Protein AF-A0A8T7EY09-F1 (afdb_monomer_lite)

Radius of gyration: 16.42 Å; chains: 1; bounding box: 38×48×29 Å

Foldseek 3Di:
DVPPPDDDDDPPDPGPVVLVVLLVCLLVVHDDDDDQCNDQDLVDHDDGHCSVVVSCVNNQHKDKDKDKPQCSCVPVDPPDDTDIDMDIDDIDGPVVVVCVVDVDD

Secondary structure (DSSP, 8-state):
--SSS-----TTS--HHHHHHHHHHHHTT------TTSS--TTS--PPPTHHHHHHHHTTPPB--EEEES-TTTTTSTTS----EEEE---B-HHHHHHHHS---

Sequence (105 aa):
MWWYGAYKVHRGVVDREALMNSIALLKSGLMILIAPEGTRSPHGLQEPKDGMTYVATKADAVILPAGLSGAQHFKHRFPRRHACSASLRPAVSLQDRRARAHPTR

pLDDT: mean 83.75, std 12.83, range [45.47, 96.0]

Structure (mmCIF, N/CA/C/O backbone):
data_AF-A0A8T7EY09-F1
#
_entry.id   AF-A0A8T7EY09-F1
#
loop_
_atom_site.group_PDB
_atom_site.id
_atom_site.type_symbol
_atom_site.label_atom_id
_atom_site.label_alt_id
_atom_site.label_comp_id
_atom_site.label_asym_id
_atom_site.label_entity_id
_atom_site.label_seq_id
_atom_site.pdbx_PDB_ins_code
_atom_site.Cartn_x
_atom_site.Cartn_y
_atom_site.Cartn_z
_atom_site.occupancy
_atom_site.B_iso_or_equiv
_atom_site.auth_seq_id
_atom_site.auth_comp_id
_atom_site.auth_asym_id
_atom_site.auth_atom_id
_atom_site.pdbx_PDB_model_num
ATOM 1 N N . MET A 1 1 ? -1.008 -19.156 -8.985 1.00 48.31 1 MET A N 1
ATOM 2 C CA . MET A 1 1 ? -0.900 -17.786 -8.426 1.00 48.31 1 MET A CA 1
ATOM 3 C C . MET A 1 1 ? -2.177 -17.355 -7.673 1.00 48.31 1 MET A C 1
ATOM 5 O O . MET A 1 1 ? -2.517 -16.186 -7.715 1.00 48.31 1 MET A O 1
ATOM 9 N N . TRP A 1 2 ? -2.886 -18.271 -6.993 1.00 46.38 2 TRP A N 1
ATOM 10 C CA . TRP A 1 2 ? -4.131 -17.984 -6.242 1.00 46.38 2 TRP A CA 1
ATOM 11 C C . TRP A 1 2 ? -4.004 -18.264 -4.731 1.00 46.38 2 TRP A C 1
ATOM 13 O O . TRP A 1 2 ? -4.925 -18.006 -3.972 1.00 46.38 2 TRP A O 1
ATOM 23 N N . TRP A 1 3 ? -2.844 -18.756 -4.283 1.00 50.06 3 TRP A N 1
ATOM 24 C CA . TRP A 1 3 ? -2.632 -19.258 -2.918 1.00 50.06 3 TRP A CA 1
ATOM 25 C C . TRP A 1 3 ? -2.063 -18.214 -1.939 1.00 50.06 3 TRP A C 1
ATOM 27 O O . TRP A 1 3 ? -1.959 -18.490 -0.754 1.00 50.06 3 TRP A O 1
ATOM 37 N N . TYR A 1 4 ? -1.709 -17.010 -2.406 1.00 61.75 4 TYR A N 1
ATOM 38 C CA . TYR A 1 4 ? -1.037 -15.979 -1.592 1.00 61.75 4 TYR A CA 1
ATOM 39 C C . TYR A 1 4 ? -1.925 -14.768 -1.250 1.00 61.75 4 TYR A C 1
ATOM 41 O O . TYR A 1 4 ? -1.401 -13.703 -0.940 1.00 61.75 4 TYR A O 1
ATOM 49 N N . GLY A 1 5 ? -3.254 -14.884 -1.362 1.00 76.56 5 GLY A N 1
ATOM 50 C CA . GLY A 1 5 ? -4.170 -13.770 -1.058 1.00 76.56 5 GLY A CA 1
ATOM 51 C C . GLY A 1 5 ? -4.034 -12.555 -1.990 1.00 76.56 5 GLY A C 1
ATOM 52 O O . GLY A 1 5 ? -4.441 -11.453 -1.639 1.00 76.56 5 GLY A O 1
ATOM 53 N N . ALA A 1 6 ? -3.447 -12.736 -3.178 1.00 82.25 6 ALA A N 1
ATOM 54 C CA . ALA A 1 6 ? -3.295 -11.684 -4.177 1.00 82.25 6 ALA A CA 1
ATOM 55 C C . ALA A 1 6 ? -4.473 -11.695 -5.160 1.00 82.25 6 ALA A C 1
ATOM 57 O O . ALA A 1 6 ? -4.816 -12.746 -5.702 1.00 82.25 6 ALA A O 1
ATOM 58 N N . TYR A 1 7 ? -5.040 -10.523 -5.443 1.00 87.56 7 TYR A N 1
ATOM 59 C CA . TYR A 1 7 ? -6.027 -10.331 -6.506 1.00 87.56 7 TYR A CA 1
ATOM 60 C C . TYR A 1 7 ? -5.411 -9.567 -7.685 1.00 87.56 7 TYR A C 1
ATOM 62 O O . TYR A 1 7 ? -4.377 -8.901 -7.565 1.00 87.56 7 TYR A O 1
ATOM 70 N N . LYS A 1 8 ? -6.008 -9.729 -8.868 1.00 86.00 8 LYS A N 1
ATOM 71 C CA . LYS A 1 8 ? -5.520 -9.095 -10.097 1.00 86.00 8 LYS A CA 1
ATOM 72 C C . LYS A 1 8 ? -5.876 -7.611 -10.108 1.00 86.00 8 LYS A C 1
ATOM 74 O O . LYS A 1 8 ? -6.936 -7.224 -9.636 1.00 86.00 8 LYS A O 1
ATOM 79 N N . VAL A 1 9 ? -4.987 -6.812 -10.690 1.00 88.00 9 VAL A N 1
ATOM 80 C CA . VAL A 1 9 ? -5.191 -5.377 -10.909 1.00 88.00 9 VAL A CA 1
ATOM 81 C C . VAL A 1 9 ? -4.834 -5.063 -12.354 1.00 88.00 9 VAL A C 1
ATOM 83 O O . VAL A 1 9 ? -3.731 -5.400 -12.807 1.00 88.00 9 VAL A O 1
ATOM 86 N N . HIS A 1 10 ? -5.746 -4.414 -13.070 1.00 86.69 10 HIS A N 1
ATOM 87 C CA . HIS A 1 10 ? -5.507 -3.920 -14.419 1.00 86.69 10 HIS A CA 1
ATOM 88 C C . HIS A 1 10 ? -4.637 -2.663 -14.346 1.00 86.69 10 HIS A C 1
ATOM 90 O O . HIS A 1 10 ? -5.030 -1.625 -13.819 1.00 86.69 10 HIS A O 1
ATOM 96 N N . ARG A 1 11 ? -3.401 -2.767 -14.842 1.00 84.44 11 ARG A N 1
ATOM 97 C CA . ARG A 1 11 ? -2.433 -1.662 -14.817 1.00 84.44 11 ARG A CA 1
ATOM 98 C C . ARG A 1 11 ? -2.641 -0.751 -16.023 1.00 84.44 11 ARG A C 1
ATOM 100 O O . ARG A 1 11 ? -3.007 -1.220 -17.092 1.00 84.44 11 ARG A O 1
ATOM 107 N N . GLY A 1 12 ? -2.350 0.537 -15.853 1.00 81.56 12 GLY A N 1
ATOM 108 C CA . GLY A 1 12 ? -2.464 1.544 -16.919 1.00 81.56 12 GLY A CA 1
ATOM 109 C C . GLY A 1 12 ? -3.870 2.126 -17.090 1.00 81.56 12 GLY A C 1
ATOM 110 O O . GLY A 1 12 ? -4.019 3.145 -17.750 1.00 81.56 12 GLY A O 1
ATOM 111 N N . VAL A 1 13 ? -4.873 1.536 -16.439 1.00 84.19 13 VAL A N 1
ATOM 112 C CA . VAL A 1 13 ? -6.252 2.031 -16.383 1.00 84.19 13 VAL A CA 1
ATOM 113 C C . VAL A 1 13 ? -6.698 2.186 -14.932 1.00 84.19 13 VAL A C 1
ATOM 115 O O . VAL A 1 13 ? -6.101 1.609 -14.020 1.00 84.19 13 VAL A O 1
ATOM 118 N N . VAL A 1 14 ? -7.750 2.973 -14.706 1.00 84.12 14 VAL A N 1
ATOM 119 C CA . VAL A 1 14 ? -8.379 3.077 -13.385 1.00 84.12 14 VAL A CA 1
ATOM 120 C C . VAL A 1 14 ? -9.238 1.836 -13.154 1.00 84.12 14 VAL A C 1
ATOM 122 O O . VAL A 1 14 ? -10.392 1.773 -13.575 1.00 84.12 14 VAL A O 1
ATOM 125 N N . ASP A 1 15 ? -8.665 0.845 -12.478 1.00 90.50 15 ASP A N 1
ATOM 126 C CA . ASP A 1 15 ? -9.363 -0.376 -12.081 1.00 90.50 15 ASP A CA 1
ATOM 127 C C . ASP A 1 15 ? -10.220 -0.125 -10.828 1.00 90.50 15 ASP A C 1
ATOM 129 O O . ASP A 1 15 ? -9.756 -0.207 -9.686 1.00 90.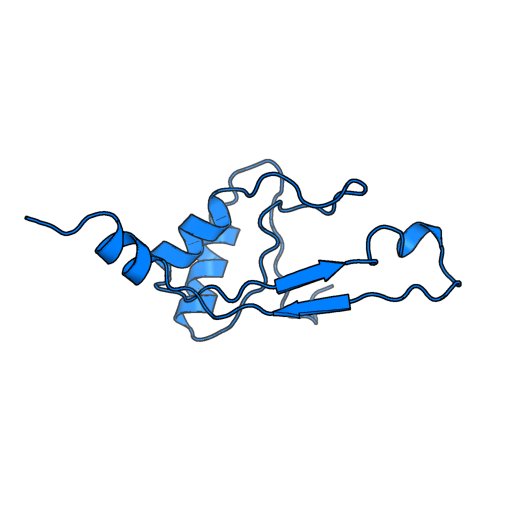50 15 ASP A O 1
ATOM 133 N N . ARG A 1 16 ? -11.489 0.238 -11.044 1.00 91.00 16 ARG A N 1
ATOM 134 C CA . ARG A 1 16 ? -12.437 0.500 -9.950 1.00 91.00 16 ARG A CA 1
ATOM 135 C C . ARG A 1 16 ? -12.714 -0.740 -9.109 1.00 91.00 16 ARG A C 1
ATOM 137 O O . ARG A 1 16 ? -12.904 -0.601 -7.905 1.00 91.00 16 ARG A O 1
ATOM 144 N N . GLU A 1 17 ? -12.733 -1.920 -9.716 1.00 92.06 17 GLU A N 1
ATOM 145 C CA . GLU A 1 17 ? -13.026 -3.167 -9.012 1.00 92.06 17 GLU A CA 1
ATOM 146 C C . GLU A 1 17 ? -11.907 -3.497 -8.019 1.00 92.06 17 GLU A C 1
ATOM 148 O O . GLU A 1 17 ? -12.171 -3.729 -6.839 1.00 92.06 17 GLU A O 1
ATOM 153 N N . ALA A 1 18 ? -10.647 -3.379 -8.450 1.00 92.19 18 ALA A N 1
ATOM 154 C CA . ALA A 1 18 ? -9.485 -3.538 -7.579 1.00 92.19 18 ALA A CA 1
ATOM 155 C C . ALA A 1 18 ? -9.477 -2.539 -6.406 1.00 92.19 18 ALA A C 1
ATOM 157 O O . ALA A 1 18 ? -9.157 -2.908 -5.271 1.00 92.19 18 ALA A O 1
ATOM 158 N N . LEU A 1 19 ? -9.853 -1.278 -6.654 1.00 93.50 19 LEU A N 1
ATOM 159 C CA . LEU A 1 19 ? -9.944 -0.254 -5.606 1.00 93.50 19 LEU A CA 1
ATOM 160 C C . LEU A 1 19 ? -11.043 -0.577 -4.588 1.00 93.50 19 LEU A C 1
ATOM 162 O O . LEU A 1 19 ? -10.810 -0.479 -3.383 1.00 93.50 19 LEU A O 1
ATOM 166 N N . MET A 1 20 ? -12.227 -0.982 -5.050 1.00 94.50 20 MET A N 1
ATOM 167 C CA . MET A 1 20 ? -13.333 -1.335 -4.155 1.00 94.50 20 MET A CA 1
ATOM 168 C C . MET A 1 20 ? -13.020 -2.589 -3.343 1.00 94.50 20 MET A C 1
ATOM 170 O O . MET A 1 20 ? -13.287 -2.613 -2.143 1.00 94.50 20 MET A O 1
ATOM 174 N N . ASN A 1 21 ? -12.368 -3.580 -3.953 1.00 94.56 21 ASN A N 1
ATOM 175 C CA . ASN A 1 21 ? -11.900 -4.765 -3.245 1.00 94.56 21 ASN A CA 1
ATOM 176 C C . ASN A 1 21 ? -10.869 -4.404 -2.159 1.00 94.56 21 ASN A C 1
ATOM 178 O O . ASN A 1 21 ? -10.991 -4.842 -1.019 1.00 94.56 21 ASN A O 1
ATOM 182 N N . SER A 1 22 ? -9.908 -3.523 -2.469 1.00 94.88 22 SER A N 1
ATOM 183 C CA . SER A 1 22 ? -8.943 -3.005 -1.481 1.00 94.88 22 SER A CA 1
ATOM 184 C C . SER A 1 22 ? -9.636 -2.397 -0.261 1.00 94.88 22 SER A C 1
ATOM 186 O O . SER A 1 22 ? -9.263 -2.674 0.877 1.00 94.88 22 SER A O 1
ATOM 188 N N . ILE A 1 23 ? -10.653 -1.563 -0.502 1.00 96.00 23 ILE A N 1
ATOM 189 C CA . ILE A 1 23 ? -11.412 -0.892 0.556 1.00 96.00 23 ILE A CA 1
ATOM 190 C C . ILE A 1 23 ? -12.211 -1.911 1.371 1.00 96.00 23 ILE A C 1
ATOM 192 O O . ILE A 1 23 ? -12.234 -1.814 2.595 1.00 96.00 23 ILE A O 1
ATOM 196 N N . ALA A 1 24 ? -12.849 -2.885 0.718 1.00 95.62 24 ALA A N 1
ATOM 197 C CA . ALA A 1 24 ? -13.612 -3.930 1.393 1.00 95.62 24 ALA A CA 1
ATOM 198 C C . ALA A 1 24 ? -12.726 -4.775 2.322 1.00 95.62 24 ALA A C 1
ATOM 200 O O . ALA A 1 24 ? -13.091 -4.981 3.477 1.00 95.62 24 ALA A O 1
ATOM 201 N N . LEU A 1 25 ? -11.539 -5.181 1.855 1.00 94.94 25 LEU A N 1
ATOM 202 C CA . LEU A 1 25 ? -10.567 -5.939 2.650 1.00 94.94 25 LEU A CA 1
ATOM 203 C C . LEU A 1 25 ? -10.082 -5.149 3.873 1.00 94.94 25 LEU A C 1
ATOM 205 O O . LEU A 1 25 ? -10.040 -5.678 4.981 1.00 94.94 25 LEU A O 1
ATOM 209 N N . LEU A 1 26 ? -9.755 -3.868 3.695 1.00 95.62 26 LEU A N 1
ATOM 210 C CA . LEU A 1 26 ? -9.352 -3.014 4.815 1.00 95.62 26 LEU A CA 1
ATOM 211 C C . LEU A 1 26 ? -10.487 -2.844 5.834 1.00 95.62 26 LEU A C 1
ATOM 213 O O . LEU A 1 26 ? -10.258 -2.950 7.036 1.00 95.62 26 LEU A O 1
ATOM 217 N N . LYS A 1 27 ? -11.727 -2.650 5.367 1.00 95.50 27 LYS A N 1
ATOM 218 C CA . LYS A 1 27 ? -12.907 -2.542 6.240 1.00 95.50 27 LYS A CA 1
ATOM 219 C C . LYS A 1 27 ? -13.246 -3.840 6.968 1.00 95.50 27 LYS A C 1
ATOM 221 O O . LYS A 1 27 ? -13.821 -3.778 8.049 1.00 95.50 27 LYS A O 1
ATOM 226 N N . SER A 1 28 ? -12.879 -4.998 6.422 1.00 95.31 28 SER A N 1
ATOM 227 C CA . SER A 1 28 ? -13.012 -6.284 7.114 1.00 95.31 28 SER A CA 1
ATOM 228 C C . SER A 1 28 ? -11.880 -6.553 8.115 1.00 95.31 28 SER A C 1
ATOM 230 O O . SER A 1 28 ? -11.776 -7.665 8.623 1.00 95.31 28 SER A O 1
ATOM 232 N N . GLY A 1 29 ? -11.005 -5.573 8.374 1.00 93.75 29 GLY A N 1
ATOM 233 C CA . GLY A 1 29 ? -9.885 -5.697 9.308 1.00 93.75 29 GLY A CA 1
ATOM 234 C C . GLY A 1 29 ? -8.667 -6.431 8.743 1.00 93.75 29 GLY A C 1
ATOM 235 O O . GLY A 1 29 ? -7.773 -6.798 9.504 1.00 93.75 29 GLY A O 1
ATOM 236 N N . LEU A 1 30 ? -8.610 -6.661 7.426 1.00 93.38 30 LEU A N 1
ATOM 237 C CA . LEU A 1 30 ? -7.454 -7.280 6.777 1.00 93.38 30 LEU A CA 1
ATOM 238 C C . LEU A 1 30 ? -6.440 -6.221 6.341 1.00 93.38 30 LEU A C 1
ATOM 240 O O . LEU A 1 30 ? -6.782 -5.085 6.027 1.00 93.38 30 LEU A O 1
ATOM 244 N N . MET A 1 31 ? -5.171 -6.618 6.275 1.00 92.88 31 MET A N 1
ATOM 245 C CA . MET A 1 31 ? -4.085 -5.770 5.791 1.00 92.88 31 MET A CA 1
ATOM 246 C C . MET A 1 31 ? -3.827 -6.020 4.304 1.00 92.88 31 MET A C 1
ATOM 248 O O . MET A 1 31 ? -3.824 -7.163 3.847 1.00 92.88 31 MET A O 1
ATOM 252 N N . ILE A 1 32 ? -3.526 -4.954 3.564 1.00 93.69 32 ILE A N 1
ATOM 253 C CA . ILE A 1 32 ? -3.076 -5.037 2.172 1.00 93.69 32 ILE A CA 1
ATOM 254 C C . ILE A 1 32 ? -1.720 -4.353 2.002 1.00 93.69 32 ILE A C 1
ATOM 256 O O . ILE A 1 32 ? -1.406 -3.382 2.690 1.00 93.69 32 ILE A O 1
ATOM 260 N N . LEU A 1 33 ? -0.925 -4.847 1.054 1.00 92.88 33 LEU A N 1
ATOM 261 C CA . LEU A 1 33 ? 0.336 -4.233 0.649 1.00 92.88 33 LEU A CA 1
ATOM 262 C C . LEU A 1 33 ? 0.149 -3.553 -0.708 1.00 92.88 33 LEU A C 1
ATOM 264 O O . LEU A 1 33 ? -0.221 -4.202 -1.685 1.00 92.88 33 LEU A O 1
ATOM 268 N N . ILE A 1 34 ? 0.448 -2.257 -0.776 1.00 92.06 34 ILE A N 1
ATOM 269 C CA . ILE A 1 34 ? 0.369 -1.471 -2.008 1.00 92.06 34 ILE A CA 1
ATOM 270 C C . ILE A 1 34 ? 1.751 -0.896 -2.311 1.00 92.06 34 ILE A C 1
ATOM 272 O O . ILE A 1 34 ? 2.326 -0.188 -1.489 1.00 92.06 34 ILE A O 1
ATOM 276 N N . ALA A 1 35 ? 2.265 -1.167 -3.513 1.00 91.50 35 ALA A N 1
ATOM 277 C CA . ALA A 1 35 ? 3.369 -0.398 -4.078 1.00 91.50 35 ALA A CA 1
ATOM 278 C C . ALA A 1 35 ? 2.774 0.854 -4.742 1.00 91.50 35 ALA A C 1
ATOM 280 O O . ALA A 1 35 ? 2.026 0.702 -5.714 1.00 91.50 35 ALA A O 1
ATOM 281 N N . PRO A 1 36 ? 3.051 2.068 -4.241 1.00 90.75 36 PRO A N 1
ATOM 282 C CA . PRO A 1 36 ? 2.361 3.273 -4.694 1.00 90.75 36 PRO A CA 1
ATOM 283 C C . PRO A 1 36 ? 2.660 3.613 -6.161 1.00 90.75 36 PRO A C 1
ATOM 285 O O . PRO A 1 36 ? 1.803 4.162 -6.847 1.00 90.75 36 PRO A O 1
ATOM 288 N N . GLU A 1 37 ? 3.822 3.217 -6.683 1.00 89.12 37 GLU A N 1
ATOM 289 C CA . GLU A 1 37 ? 4.161 3.354 -8.108 1.00 89.12 37 GLU A CA 1
ATOM 290 C C . GLU A 1 37 ? 3.449 2.323 -9.017 1.00 89.12 37 GLU A C 1
ATOM 292 O O . GLU A 1 37 ? 3.285 2.512 -10.227 1.00 89.12 37 GLU A O 1
ATOM 297 N N . GLY A 1 38 ? 2.978 1.208 -8.448 1.00 85.44 38 GLY A N 1
ATOM 298 C CA . GLY A 1 38 ? 2.247 0.148 -9.152 1.00 85.44 38 GLY A CA 1
ATOM 299 C C . GLY A 1 38 ? 3.095 -0.742 -10.072 1.00 85.44 38 GLY A C 1
ATOM 300 O O . GLY A 1 38 ? 2.576 -1.718 -10.616 1.00 85.44 38 GLY A O 1
ATOM 301 N N . THR A 1 39 ? 4.385 -0.446 -10.260 1.00 83.50 39 THR A N 1
ATOM 302 C CA . THR A 1 39 ? 5.340 -1.273 -11.019 1.00 83.50 39 THR A CA 1
ATOM 303 C C . THR A 1 39 ? 6.735 -1.184 -10.399 1.00 83.50 39 THR A C 1
ATOM 305 O O . THR A 1 39 ? 7.082 -0.194 -9.771 1.00 83.50 39 THR A O 1
ATOM 308 N N . ARG A 1 40 ? 7.549 -2.233 -10.559 1.00 84.19 40 ARG A N 1
ATOM 309 C CA . ARG A 1 40 ? 8.956 -2.210 -10.138 1.00 84.19 40 ARG A CA 1
ATOM 310 C C . ARG A 1 40 ? 9.785 -1.405 -11.136 1.00 84.19 40 ARG A C 1
ATOM 312 O O . ARG A 1 40 ? 9.688 -1.653 -12.334 1.00 84.19 40 ARG A O 1
ATOM 319 N N . SER A 1 41 ? 10.644 -0.531 -10.632 1.00 82.50 41 SER A N 1
ATOM 320 C CA . SER A 1 41 ? 11.543 0.296 -11.435 1.00 82.50 41 SER A CA 1
ATOM 321 C C . SER A 1 41 ? 13.004 -0.110 -11.214 1.00 82.50 41 SER A C 1
ATOM 323 O O . SER A 1 41 ? 13.420 -0.258 -10.061 1.00 82.50 41 SER A O 1
ATOM 325 N N . PRO A 1 42 ? 13.807 -0.283 -12.280 1.00 80.44 42 PRO A N 1
ATOM 326 C CA . PRO A 1 42 ? 15.239 -0.554 -12.153 1.00 80.44 42 PRO A CA 1
ATOM 327 C C . PRO A 1 42 ? 16.033 0.663 -11.649 1.00 80.44 42 PRO A C 1
ATOM 329 O O . PRO A 1 42 ? 17.143 0.495 -11.152 1.00 80.44 42 PRO A O 1
ATOM 332 N N . HIS A 1 43 ? 15.461 1.869 -11.733 1.00 83.00 43 HIS A N 1
ATOM 333 C CA . HIS A 1 43 ? 16.120 3.128 -11.369 1.00 83.00 43 HIS A CA 1
ATOM 334 C C . HIS A 1 43 ? 15.770 3.631 -9.957 1.00 83.00 43 HIS A C 1
ATOM 336 O O . HIS A 1 43 ? 16.203 4.712 -9.574 1.00 83.00 43 HIS A O 1
ATOM 342 N N . GLY A 1 44 ? 15.017 2.854 -9.169 1.00 85.06 44 GLY A N 1
ATOM 343 C CA . GLY A 1 44 ? 14.587 3.236 -7.818 1.00 85.06 44 GLY A CA 1
ATOM 344 C C . GLY A 1 44 ? 13.127 3.689 -7.750 1.00 85.06 44 GLY A C 1
ATOM 345 O O . GLY A 1 44 ? 12.336 3.339 -8.625 1.00 85.06 44 GLY A O 1
ATOM 346 N N . LEU A 1 45 ? 12.772 4.420 -6.688 1.00 87.88 45 LEU A N 1
ATOM 347 C CA . LEU A 1 45 ? 11.406 4.895 -6.430 1.00 87.88 45 LEU A CA 1
ATOM 348 C C . LEU A 1 45 ? 10.871 5.738 -7.591 1.00 87.88 45 LEU A C 1
ATOM 350 O O . LEU A 1 45 ? 11.605 6.536 -8.175 1.00 87.88 45 LEU A O 1
ATOM 354 N N . GLN A 1 46 ? 9.592 5.558 -7.904 1.00 89.44 46 GLN A N 1
ATOM 355 C CA . GLN A 1 46 ? 8.890 6.357 -8.905 1.00 89.44 46 GLN A CA 1
ATOM 356 C C . GLN A 1 46 ? 7.840 7.242 -8.242 1.00 89.44 46 GLN A C 1
ATOM 358 O O . GLN A 1 46 ? 7.568 7.143 -7.044 1.00 89.44 46 GLN A O 1
ATOM 363 N N . GLU A 1 47 ? 7.255 8.134 -9.035 1.00 89.81 47 GLU A N 1
ATOM 364 C CA . GLU A 1 47 ? 6.170 8.978 -8.564 1.00 89.81 47 GLU A CA 1
ATOM 365 C C . GLU A 1 47 ? 4.982 8.113 -8.096 1.00 89.81 47 GLU A C 1
ATOM 367 O O . GLU A 1 47 ? 4.535 7.212 -8.824 1.00 89.81 47 GLU A O 1
ATOM 372 N N . PRO A 1 48 ? 4.490 8.328 -6.863 1.00 89.44 48 PRO A N 1
ATOM 373 C CA . PRO A 1 48 ? 3.379 7.563 -6.328 1.00 89.44 48 PRO A CA 1
ATOM 374 C C . PRO A 1 48 ? 2.075 7.937 -7.036 1.00 89.44 48 PRO A C 1
ATOM 376 O O . PRO A 1 48 ? 1.825 9.095 -7.349 1.00 89.44 48 PRO A O 1
ATOM 379 N N . LYS A 1 49 ? 1.200 6.950 -7.235 1.00 90.12 49 LYS A N 1
ATOM 380 C CA . LYS A 1 49 ? -0.147 7.161 -7.774 1.00 90.12 49 LYS A CA 1
ATOM 381 C C . LYS A 1 49 ? -1.154 7.420 -6.656 1.00 90.12 49 LYS A C 1
ATOM 383 O O . LYS A 1 49 ? -1.084 6.811 -5.587 1.00 90.12 49 LYS A O 1
ATOM 388 N N . ASP A 1 50 ? -2.184 8.203 -6.965 1.00 90.00 50 ASP A N 1
ATOM 389 C CA . ASP A 1 50 ? -3.230 8.601 -6.008 1.00 90.00 50 ASP A CA 1
ATOM 390 C C . ASP A 1 50 ? -4.098 7.450 -5.483 1.00 90.00 50 ASP A C 1
ATOM 392 O O . ASP A 1 50 ? -4.781 7.594 -4.467 1.00 90.00 50 ASP A O 1
ATOM 396 N N . GLY A 1 51 ? -4.077 6.287 -6.143 1.00 90.25 51 GLY A N 1
ATOM 397 C CA . GLY A 1 51 ? -4.892 5.132 -5.760 1.00 90.25 51 GLY A CA 1
ATOM 398 C C . GLY A 1 51 ? -4.662 4.684 -4.313 1.00 90.25 51 GLY A C 1
ATOM 399 O O . GLY A 1 51 ? -5.620 4.348 -3.621 1.00 90.25 51 GLY A O 1
ATOM 400 N N . MET A 1 52 ? -3.418 4.752 -3.823 1.00 92.12 52 MET A N 1
ATOM 401 C CA . MET A 1 52 ? -3.095 4.417 -2.431 1.00 92.12 52 MET A CA 1
ATOM 402 C C . MET A 1 52 ? -3.760 5.392 -1.448 1.00 92.12 52 MET A C 1
ATOM 404 O O . MET A 1 52 ? -4.430 4.963 -0.509 1.00 92.12 52 MET A O 1
ATOM 408 N N . THR A 1 53 ? -3.659 6.696 -1.715 1.00 92.12 53 THR A N 1
ATOM 409 C CA . THR A 1 53 ? -4.287 7.755 -0.911 1.00 92.12 53 THR A CA 1
ATOM 410 C C . THR A 1 53 ? -5.810 7.635 -0.917 1.00 92.12 53 THR A C 1
ATOM 412 O O . THR A 1 53 ? -6.450 7.784 0.127 1.00 92.12 53 THR A O 1
ATOM 415 N N . TYR A 1 54 ? -6.400 7.325 -2.076 1.00 92.88 54 TYR A N 1
ATOM 416 C CA . TYR A 1 54 ? -7.840 7.118 -2.219 1.00 92.88 54 TYR A CA 1
ATOM 417 C C . TYR A 1 54 ? -8.333 5.967 -1.337 1.00 92.88 54 TYR A C 1
ATOM 419 O O . TYR A 1 54 ? -9.274 6.145 -0.563 1.00 92.88 54 TYR A O 1
ATOM 427 N N . VAL A 1 55 ? -7.670 4.809 -1.419 1.00 94.75 55 VAL A N 1
ATOM 428 C CA . VAL A 1 55 ? -8.014 3.622 -0.626 1.00 94.75 55 VAL A CA 1
ATOM 429 C C . VAL A 1 55 ? -7.872 3.910 0.867 1.00 94.75 55 VAL A C 1
ATOM 431 O O . VAL A 1 55 ? -8.821 3.674 1.613 1.00 94.75 55 VAL A O 1
ATOM 434 N N . ALA A 1 56 ? -6.743 4.482 1.297 1.00 94.06 56 ALA A N 1
ATOM 435 C CA . ALA A 1 56 ? -6.498 4.788 2.705 1.00 94.06 56 ALA A CA 1
ATOM 436 C C . ALA A 1 56 ? -7.543 5.757 3.279 1.00 94.06 56 ALA A C 1
ATOM 438 O O . ALA A 1 56 ? -8.089 5.520 4.353 1.00 94.06 56 ALA A O 1
ATOM 439 N N . THR A 1 57 ? -7.901 6.800 2.524 1.00 93.75 57 THR A N 1
ATOM 440 C CA . THR A 1 57 ? -8.908 7.782 2.955 1.00 93.75 57 THR A CA 1
ATOM 441 C C . THR A 1 57 ? -10.312 7.174 3.020 1.00 93.75 57 THR A C 1
ATOM 443 O O . THR A 1 57 ? -11.080 7.484 3.924 1.00 93.75 57 THR A O 1
ATOM 446 N N . LYS A 1 58 ? -10.687 6.316 2.061 1.00 94.56 58 LYS A N 1
ATOM 447 C CA . LYS A 1 58 ? -12.037 5.722 1.999 1.00 94.56 58 LYS A CA 1
ATOM 448 C C . LYS A 1 58 ? -12.249 4.564 2.968 1.00 94.56 58 LYS A C 1
ATOM 450 O O . LYS A 1 58 ? -13.391 4.305 3.354 1.00 94.56 58 LYS A O 1
ATOM 455 N N . ALA A 1 59 ? -11.181 3.860 3.317 1.00 95.00 59 ALA A N 1
ATOM 456 C CA . ALA A 1 59 ? -11.209 2.765 4.276 1.00 95.00 59 ALA A CA 1
ATOM 457 C C . ALA A 1 59 ? -10.931 3.213 5.718 1.00 95.00 59 ALA A C 1
ATOM 459 O O . ALA A 1 59 ? -10.954 2.371 6.604 1.00 95.00 59 ALA A O 1
ATOM 460 N N . ASP A 1 60 ? -10.669 4.503 5.940 1.00 94.31 60 ASP A N 1
ATOM 461 C CA . ASP A 1 60 ? -10.217 5.031 7.230 1.00 94.31 60 ASP A CA 1
ATOM 462 C C . ASP A 1 60 ? -8.940 4.334 7.749 1.00 94.31 60 ASP A C 1
ATOM 464 O O . ASP A 1 60 ? -8.757 4.099 8.937 1.00 94.31 60 ASP A O 1
ATOM 468 N N . ALA A 1 61 ? -8.052 3.949 6.827 1.00 95.06 61 ALA A N 1
ATOM 469 C CA . ALA A 1 61 ? -6.935 3.064 7.126 1.00 95.06 61 ALA A CA 1
ATOM 470 C C . ALA A 1 61 ? -5.655 3.829 7.482 1.00 95.06 61 ALA A C 1
ATOM 472 O O . ALA A 1 61 ? -5.308 4.846 6.874 1.00 95.06 61 ALA A O 1
ATOM 473 N N . VAL A 1 62 ? -4.903 3.266 8.426 1.00 94.75 62 VAL A N 1
ATOM 474 C CA . VAL A 1 62 ? -3.563 3.733 8.783 1.00 94.75 62 VAL A CA 1
ATOM 475 C C . VAL A 1 62 ? -2.542 3.202 7.776 1.00 94.75 62 VAL A C 1
ATOM 477 O O . VAL A 1 62 ? -2.557 2.029 7.407 1.00 94.75 62 VAL A O 1
ATOM 480 N N . ILE A 1 63 ? -1.618 4.059 7.346 1.00 95.00 63 ILE A N 1
ATOM 481 C CA . ILE A 1 63 ? -0.541 3.703 6.420 1.00 95.00 63 ILE A CA 1
ATOM 482 C C . ILE A 1 63 ? 0.714 3.359 7.220 1.00 95.00 63 ILE A C 1
ATOM 484 O O . ILE A 1 63 ? 1.215 4.196 7.968 1.00 95.00 63 ILE A O 1
ATOM 488 N N . LEU A 1 64 ? 1.269 2.164 7.017 1.00 95.38 64 LEU A N 1
ATOM 489 C CA . LEU A 1 64 ? 2.583 1.780 7.537 1.00 95.38 64 LEU A CA 1
ATOM 490 C C . LEU A 1 64 ? 3.627 1.853 6.409 1.00 95.38 64 LEU A C 1
ATOM 492 O O . LEU A 1 64 ? 3.634 0.980 5.538 1.00 95.38 64 LEU A O 1
ATOM 496 N N . PRO A 1 65 ? 4.508 2.871 6.374 1.00 94.12 65 PRO A N 1
ATOM 497 C CA . PRO A 1 65 ? 5.464 2.997 5.282 1.00 94.12 65 PRO A CA 1
ATOM 498 C C . PRO A 1 65 ? 6.571 1.945 5.397 1.00 94.12 65 PRO A C 1
ATOM 500 O O . PRO A 1 65 ? 7.213 1.824 6.442 1.00 94.12 65 PRO A O 1
ATOM 503 N N . ALA A 1 66 ? 6.830 1.238 4.296 1.00 93.44 66 ALA A N 1
ATOM 504 C CA . ALA A 1 66 ? 7.893 0.247 4.180 1.00 93.44 66 ALA A CA 1
ATOM 505 C C . ALA A 1 66 ? 8.841 0.606 3.027 1.00 93.44 66 ALA A C 1
ATOM 507 O O . ALA A 1 66 ? 8.395 0.882 1.915 1.00 93.44 66 ALA A O 1
ATOM 508 N N . GLY A 1 67 ? 10.148 0.601 3.288 1.00 91.88 67 GLY A N 1
ATOM 509 C CA . GLY A 1 67 ? 11.195 0.808 2.287 1.00 91.88 67 GLY A CA 1
ATOM 510 C C . GLY A 1 67 ? 11.973 -0.478 2.035 1.00 91.88 67 GLY A C 1
ATOM 511 O O . GLY A 1 67 ? 12.326 -1.166 2.991 1.00 91.88 67 GLY A O 1
ATOM 512 N N . LEU A 1 68 ? 12.267 -0.779 0.769 1.00 90.12 68 LEU A N 1
ATOM 513 C CA . LEU A 1 68 ? 13.071 -1.932 0.360 1.00 90.12 68 LEU A CA 1
ATOM 514 C C . LEU A 1 68 ? 14.240 -1.467 -0.515 1.00 90.12 68 LEU A C 1
ATOM 516 O O . LEU A 1 68 ? 14.023 -0.878 -1.573 1.00 90.12 68 LEU A O 1
ATOM 520 N N . SER A 1 69 ? 15.464 -1.786 -0.101 1.00 88.56 69 SER A N 1
ATOM 521 C CA . SER A 1 69 ? 16.703 -1.412 -0.792 1.00 88.56 69 SER A CA 1
ATOM 522 C C . SER A 1 69 ? 17.537 -2.648 -1.132 1.00 88.56 69 SER A C 1
ATOM 524 O O . SER A 1 69 ? 17.547 -3.624 -0.386 1.00 88.56 69 SER A O 1
ATOM 526 N N . GLY A 1 70 ? 18.243 -2.622 -2.267 1.00 84.88 70 GLY A N 1
ATOM 527 C CA . GLY A 1 70 ? 19.119 -3.717 -2.719 1.00 84.88 70 GLY A CA 1
ATOM 528 C C . GLY A 1 70 ? 18.425 -4.801 -3.557 1.00 84.88 70 GLY A C 1
ATOM 529 O O . GLY A 1 70 ? 19.091 -5.654 -4.140 1.00 84.88 70 GLY A O 1
ATOM 530 N N . ALA A 1 71 ? 17.096 -4.745 -3.693 1.00 84.44 71 ALA A N 1
ATOM 531 C CA . ALA A 1 71 ? 16.306 -5.742 -4.421 1.00 84.44 71 ALA A CA 1
ATOM 532 C C . ALA A 1 71 ? 16.219 -5.510 -5.948 1.00 84.44 71 ALA A C 1
ATOM 534 O O . ALA A 1 71 ? 15.699 -6.362 -6.674 1.00 84.44 71 ALA A O 1
ATOM 535 N N . GLN A 1 72 ? 16.723 -4.383 -6.461 1.00 79.44 72 GLN A N 1
ATOM 536 C CA . GLN A 1 72 ? 16.544 -3.958 -7.856 1.00 79.44 72 GLN A CA 1
ATOM 537 C C . GLN A 1 72 ? 17.167 -4.914 -8.892 1.00 79.44 72 GLN A C 1
ATOM 539 O O . GLN A 1 72 ? 16.608 -5.108 -9.969 1.00 79.44 72 GLN A O 1
ATOM 544 N N . HIS A 1 73 ? 18.274 -5.585 -8.554 1.00 72.12 73 HIS A N 1
ATOM 545 C CA . HIS A 1 73 ? 18.995 -6.486 -9.467 1.00 72.12 73 HIS A CA 1
ATOM 546 C C . HIS A 1 73 ? 18.744 -7.974 -9.196 1.00 72.12 73 HIS A C 1
ATOM 548 O O . HIS A 1 73 ? 19.453 -8.820 -9.744 1.00 72.12 73 HIS 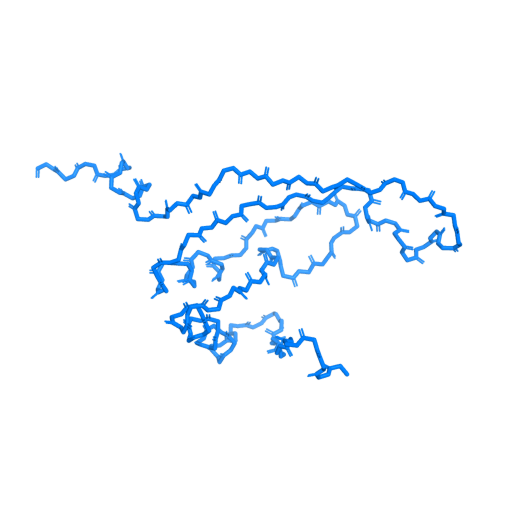A O 1
ATOM 554 N N . PHE A 1 74 ? 17.739 -8.310 -8.379 1.00 71.62 74 PHE A N 1
ATOM 555 C CA . PHE A 1 74 ? 17.491 -9.689 -7.949 1.00 71.62 74 PHE A CA 1
ATOM 556 C C . PHE A 1 74 ? 17.389 -10.674 -9.127 1.00 71.62 74 PHE A C 1
ATOM 558 O O . PHE A 1 74 ? 17.988 -11.745 -9.091 1.00 71.62 74 PHE A O 1
ATOM 565 N N . LYS A 1 75 ? 16.690 -10.293 -10.208 1.00 67.19 75 LYS A N 1
ATOM 566 C CA . LYS A 1 75 ? 16.496 -11.160 -11.385 1.00 67.19 75 LYS A CA 1
ATOM 567 C C . LYS A 1 75 ? 17.752 -11.340 -12.243 1.00 67.19 75 LYS A C 1
ATOM 569 O O . LYS A 1 75 ? 17.951 -12.415 -12.787 1.00 67.19 75 LYS A O 1
ATOM 574 N N . HIS A 1 76 ? 18.585 -10.308 -12.375 1.00 63.81 76 HIS A N 1
ATOM 575 C CA . HIS A 1 76 ? 19.726 -10.311 -13.303 1.00 63.81 76 HIS A CA 1
ATOM 576 C C . HIS A 1 76 ? 20.998 -10.918 -12.709 1.00 63.81 76 HIS A C 1
ATOM 578 O O . HIS A 1 76 ? 21.963 -11.145 -13.433 1.00 63.81 76 HIS A O 1
ATOM 584 N N . ARG A 1 77 ? 21.034 -11.141 -11.391 1.00 59.44 77 ARG A N 1
ATOM 585 C CA . ARG A 1 77 ? 22.267 -11.510 -10.685 1.00 59.44 77 ARG A CA 1
ATOM 586 C C . ARG A 1 77 ? 22.139 -12.761 -9.826 1.00 59.44 77 ARG A C 1
ATOM 588 O O . ARG A 1 77 ? 23.052 -13.062 -9.061 1.00 59.44 77 ARG A O 1
ATOM 595 N N . PHE A 1 78 ? 21.053 -13.511 -9.990 1.00 58.38 78 PHE A N 1
ATOM 596 C CA . PHE A 1 78 ? 20.945 -14.870 -9.469 1.00 58.38 78 PHE 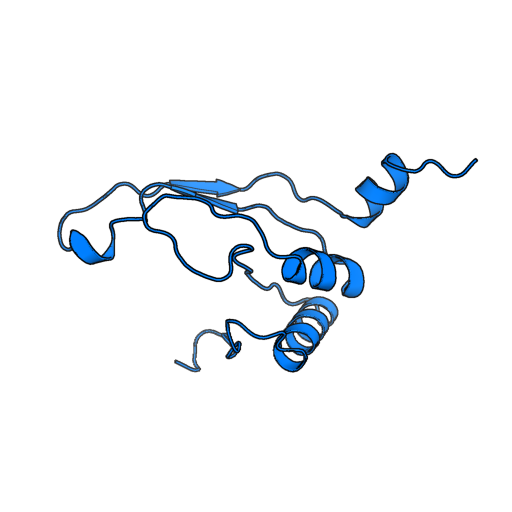A CA 1
ATOM 597 C C . PHE A 1 78 ? 22.046 -15.735 -10.116 1.00 58.38 78 PHE A C 1
ATOM 599 O O . PHE A 1 78 ? 22.161 -15.697 -11.341 1.00 58.38 78 PHE A O 1
ATOM 606 N N . PRO A 1 79 ? 22.905 -16.455 -9.360 1.00 64.94 79 PRO A N 1
ATOM 607 C CA . PRO A 1 79 ? 22.760 -16.897 -7.965 1.00 64.94 79 PRO A CA 1
ATOM 608 C C . PRO A 1 79 ? 23.581 -16.111 -6.915 1.00 64.94 79 PRO A C 1
ATOM 610 O O . PRO A 1 79 ? 23.761 -16.578 -5.790 1.00 64.94 79 PRO A O 1
ATOM 613 N N . ARG A 1 80 ? 24.122 -14.928 -7.235 1.00 69.44 80 ARG A N 1
ATOM 614 C CA . ARG A 1 80 ? 24.919 -14.148 -6.273 1.00 69.44 80 ARG A CA 1
ATOM 615 C C . ARG A 1 80 ? 24.020 -13.502 -5.217 1.00 69.44 80 ARG A C 1
ATOM 617 O O . ARG A 1 80 ? 23.087 -12.771 -5.545 1.00 69.44 80 ARG A O 1
ATOM 624 N N . ARG A 1 81 ? 24.336 -13.743 -3.941 1.00 66.38 81 ARG A N 1
ATOM 625 C CA . ARG A 1 81 ? 23.649 -13.129 -2.797 1.00 66.38 81 ARG A CA 1
ATOM 626 C C . ARG A 1 81 ? 23.883 -11.617 -2.815 1.00 66.38 81 ARG A C 1
ATOM 628 O O . ARG A 1 81 ? 25.025 -11.173 -2.872 1.00 66.38 81 ARG A O 1
ATOM 635 N N . HIS A 1 82 ? 22.803 -10.845 -2.755 1.00 71.06 82 HIS A N 1
ATOM 636 C CA . HIS A 1 82 ? 22.835 -9.399 -2.537 1.00 71.06 82 HIS A CA 1
ATOM 637 C C . HIS A 1 82 ? 22.153 -9.095 -1.215 1.00 71.06 82 HIS A C 1
ATOM 639 O O . HIS A 1 82 ? 21.077 -9.630 -0.939 1.00 71.06 82 HIS A O 1
ATOM 645 N N . ALA A 1 83 ? 22.777 -8.246 -0.403 1.00 79.25 83 ALA A N 1
ATOM 646 C CA . ALA A 1 83 ? 22.147 -7.752 0.808 1.00 79.25 83 ALA A CA 1
ATOM 647 C C . ALA A 1 83 ? 20.934 -6.900 0.410 1.00 79.25 83 ALA A C 1
ATOM 649 O O . ALA A 1 83 ? 21.072 -5.888 -0.276 1.00 79.25 83 ALA A O 1
ATOM 650 N N . CYS A 1 84 ? 19.748 -7.339 0.821 1.00 85.50 84 CYS A N 1
ATOM 651 C CA . CYS A 1 84 ? 18.526 -6.554 0.730 1.00 85.50 84 CYS A CA 1
ATOM 652 C C . CYS A 1 84 ? 18.177 -6.080 2.137 1.00 85.50 84 CYS A C 1
ATOM 654 O O . CYS A 1 84 ? 18.166 -6.888 3.066 1.00 85.50 84 CYS A O 1
ATOM 656 N N . SER A 1 85 ? 17.891 -4.794 2.298 1.00 86.88 85 SER A N 1
ATOM 657 C CA . SER A 1 85 ? 17.431 -4.235 3.566 1.00 86.88 85 SER A CA 1
ATOM 658 C C . SER A 1 85 ? 15.986 -3.776 3.440 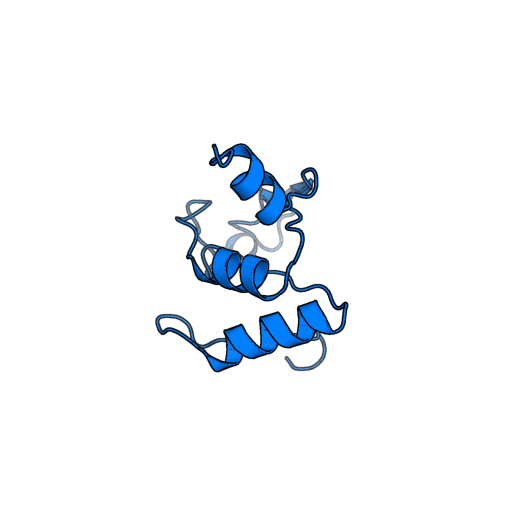1.00 86.88 85 SER A C 1
ATOM 660 O O . SER A 1 85 ? 15.591 -3.176 2.438 1.00 86.88 85 SER A O 1
ATOM 662 N N . ALA A 1 86 ? 15.195 -4.079 4.464 1.00 90.69 86 ALA A N 1
ATOM 663 C CA . ALA A 1 86 ? 13.840 -3.581 4.619 1.00 90.69 86 ALA A CA 1
ATOM 664 C C . ALA A 1 86 ? 13.787 -2.671 5.849 1.00 90.69 86 ALA A C 1
ATOM 666 O O . ALA A 1 86 ? 14.409 -2.963 6.869 1.00 90.69 86 ALA A O 1
ATOM 667 N N . SER A 1 87 ? 13.054 -1.569 5.750 1.00 93.50 87 SER A N 1
ATOM 668 C CA . SER A 1 87 ? 12.808 -0.657 6.867 1.00 93.50 87 SER A CA 1
ATOM 669 C C . SER A 1 87 ? 11.323 -0.356 6.971 1.00 93.50 87 SER A C 1
ATOM 671 O O . SER A 1 87 ? 10.637 -0.242 5.957 1.00 93.50 87 SER A O 1
ATOM 673 N N . LEU A 1 88 ? 10.835 -0.222 8.199 1.00 93.38 88 LEU A N 1
ATOM 674 C CA . LEU A 1 88 ? 9.482 0.226 8.498 1.00 93.38 88 LEU A CA 1
ATOM 675 C C . LEU A 1 88 ? 9.569 1.581 9.189 1.00 93.38 88 LEU A C 1
ATOM 677 O O . LEU A 1 88 ? 10.486 1.832 9.972 1.00 93.38 88 LEU A O 1
ATOM 681 N N . ARG A 1 89 ? 8.624 2.463 8.883 1.00 93.31 89 ARG A N 1
ATOM 68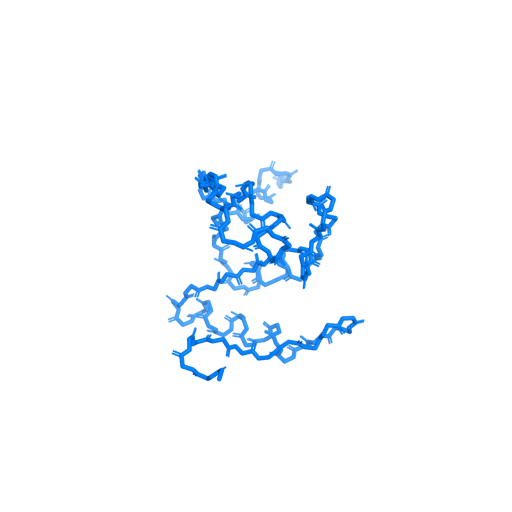2 C CA . ARG A 1 89 ? 8.486 3.763 9.544 1.00 93.31 89 ARG A CA 1
ATOM 683 C C . ARG A 1 89 ? 7.241 3.789 10.426 1.00 93.31 89 ARG A C 1
ATOM 685 O O . ARG A 1 89 ? 6.376 2.933 10.257 1.00 93.31 89 ARG A O 1
ATOM 692 N N . PRO A 1 90 ? 7.133 4.759 11.352 1.00 93.88 90 PRO A N 1
ATOM 693 C CA . PRO A 1 90 ? 5.937 4.921 12.163 1.00 93.88 90 PRO A CA 1
ATOM 694 C C . PRO A 1 90 ? 4.678 5.019 11.307 1.00 93.88 90 PRO A C 1
ATOM 696 O O . PRO A 1 90 ? 4.693 5.587 10.211 1.00 93.88 90 PRO A O 1
ATOM 699 N N . ALA A 1 91 ? 3.597 4.460 11.836 1.00 92.06 91 ALA A N 1
ATOM 700 C CA . ALA A 1 91 ? 2.305 4.452 11.186 1.00 92.06 91 ALA A CA 1
ATOM 701 C C . ALA A 1 91 ? 1.759 5.887 11.049 1.00 92.06 91 ALA A C 1
ATOM 703 O O . ALA A 1 91 ? 1.935 6.726 11.935 1.00 92.06 91 ALA A O 1
ATOM 704 N N . VAL A 1 92 ? 1.120 6.181 9.919 1.00 91.69 92 VAL A N 1
ATOM 705 C CA . VAL A 1 92 ? 0.608 7.507 9.573 1.00 91.69 92 VAL A CA 1
ATOM 706 C C . VAL A 1 92 ? -0.876 7.408 9.248 1.00 91.69 92 VAL A C 1
ATOM 708 O O . VAL A 1 92 ? -1.269 6.729 8.303 1.00 91.69 92 VAL A O 1
ATOM 711 N N . SER A 1 93 ? -1.690 8.139 10.005 1.00 90.50 93 SER A N 1
ATOM 712 C CA . SER A 1 93 ? -3.096 8.404 9.695 1.00 90.50 93 SER A CA 1
ATOM 713 C C . SER A 1 93 ? -3.203 9.619 8.767 1.00 90.50 93 SER A C 1
ATOM 715 O O . SER A 1 93 ? -2.593 10.667 9.018 1.00 90.50 93 SER A O 1
ATOM 717 N N . LEU A 1 94 ? -3.956 9.487 7.670 1.00 85.81 94 LEU A N 1
ATOM 718 C CA . LEU A 1 94 ? -4.217 10.608 6.761 1.00 85.81 94 LEU A CA 1
ATOM 719 C C . LEU A 1 94 ? -5.259 11.575 7.337 1.00 85.81 94 LEU A C 1
ATOM 721 O O . LEU A 1 94 ? -5.180 12.775 7.055 1.00 85.81 94 LEU A O 1
ATOM 725 N N . GLN A 1 95 ? -6.192 11.087 8.161 1.00 80.75 95 GLN A N 1
ATOM 726 C CA . GLN A 1 95 ? -7.191 11.921 8.835 1.00 80.75 95 GLN A CA 1
ATOM 727 C C . GLN A 1 95 ? -6.498 12.916 9.766 1.00 80.75 95 GLN A C 1
ATOM 729 O O . GLN A 1 95 ? -6.730 14.122 9.671 1.00 80.75 95 GLN A O 1
ATOM 734 N N . ASP A 1 96 ? -5.556 12.435 10.580 1.00 78.94 96 ASP A N 1
ATOM 735 C CA . ASP A 1 96 ? -4.858 13.275 11.556 1.00 78.94 96 ASP A CA 1
ATOM 736 C C . ASP A 1 96 ? -3.949 14.307 10.882 1.00 78.94 96 ASP A C 1
ATOM 738 O O . ASP A 1 96 ? -3.657 15.369 11.438 1.00 78.94 96 ASP A O 1
ATOM 742 N N . ARG A 1 97 ? -3.446 14.001 9.679 1.00 70.56 97 ARG A N 1
ATOM 743 C CA . ARG A 1 97 ? -2.683 14.971 8.885 1.00 70.56 97 ARG A CA 1
ATOM 744 C C . ARG A 1 97 ? -3.584 16.024 8.258 1.00 70.56 97 ARG A C 1
ATOM 746 O O . ARG A 1 97 ? -3.195 17.187 8.259 1.00 70.56 97 ARG A O 1
ATOM 753 N N . ARG A 1 98 ? -4.778 15.656 7.778 1.00 67.25 98 ARG A N 1
ATOM 754 C CA . ARG A 1 98 ? -5.775 16.629 7.304 1.00 67.25 98 ARG A CA 1
ATOM 755 C C . ARG A 1 98 ? -6.213 17.576 8.419 1.00 67.25 98 ARG A C 1
ATOM 757 O O . ARG A 1 98 ? -6.190 18.781 8.199 1.00 67.25 98 ARG A O 1
ATOM 764 N N . ALA A 1 99 ? -6.519 17.046 9.604 1.00 67.94 99 ALA A N 1
ATOM 765 C CA . ALA A 1 99 ? -6.906 17.847 10.768 1.00 67.94 99 ALA A CA 1
ATOM 766 C C . ALA A 1 99 ? -5.817 18.853 11.188 1.00 67.94 99 ALA A C 1
ATOM 768 O O . ALA A 1 99 ? -6.122 19.962 11.610 1.00 67.94 99 ALA A O 1
ATOM 769 N N . ARG A 1 100 ? -4.535 18.495 11.026 1.00 65.38 100 ARG A N 1
ATOM 770 C CA . ARG A 1 100 ? -3.400 19.398 11.286 1.00 65.38 100 ARG A CA 1
ATOM 771 C C . ARG A 1 100 ? -3.116 20.391 10.156 1.00 65.38 100 ARG A C 1
ATOM 773 O O . ARG A 1 100 ? -2.649 21.488 10.435 1.00 65.38 100 ARG A O 1
ATOM 780 N 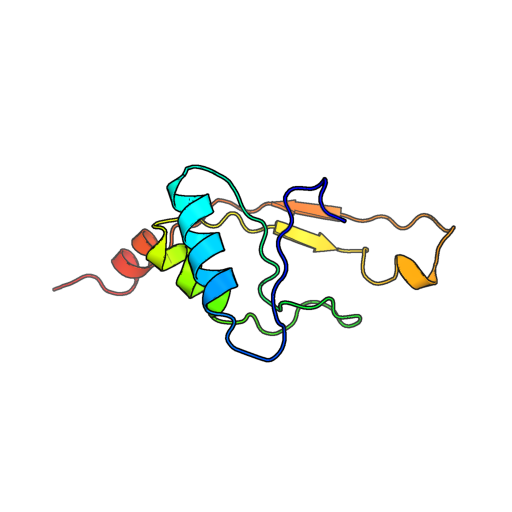N . ALA A 1 101 ? -3.355 20.014 8.900 1.00 67.75 101 ALA A N 1
ATOM 781 C CA . ALA A 1 101 ? -3.082 20.860 7.735 1.00 67.75 101 ALA A CA 1
ATOM 782 C C . ALA A 1 101 ? -4.140 21.959 7.529 1.00 67.75 101 ALA A C 1
ATOM 784 O O . ALA A 1 101 ? -3.818 23.038 7.039 1.00 67.75 101 ALA A O 1
ATOM 785 N N . HIS A 1 102 ? -5.385 21.705 7.933 1.00 59.91 102 HIS A N 1
ATOM 786 C CA . HIS A 1 102 ? -6.447 22.705 7.983 1.00 59.91 102 HIS A CA 1
ATOM 787 C C . HIS A 1 102 ? -7.092 22.705 9.372 1.00 59.91 102 HIS A C 1
ATOM 789 O O . HIS A 1 102 ? -8.096 22.017 9.567 1.00 59.91 102 HIS A O 1
ATOM 795 N N . PRO A 1 103 ? -6.544 23.472 10.336 1.00 54.25 103 PRO A N 1
ATOM 796 C CA . PRO A 1 103 ? -7.285 23.794 11.542 1.00 54.25 103 PRO A CA 1
ATOM 797 C C . PRO A 1 103 ? -8.479 24.644 11.103 1.00 54.25 103 PRO A C 1
ATOM 799 O O . PRO A 1 103 ? -8.324 25.783 10.662 1.00 54.25 103 PRO A O 1
ATOM 802 N N . THR A 1 104 ? -9.670 24.055 11.123 1.00 59.06 104 THR A N 1
ATOM 803 C CA . THR A 1 104 ? -10.922 24.795 10.979 1.00 59.06 104 THR A CA 1
ATOM 804 C C . THR A 1 104 ? -10.918 25.958 11.971 1.00 59.06 104 THR A C 1
ATOM 806 O O . THR A 1 104 ? -10.657 25.742 13.156 1.00 59.06 104 THR A O 1
ATOM 809 N N . ARG A 1 105 ? -11.134 27.174 11.451 1.00 45.47 105 ARG A N 1
ATOM 810 C CA . ARG A 1 105 ? -11.470 28.371 12.235 1.00 45.47 105 ARG A CA 1
ATOM 811 C C . ARG A 1 105 ? -12.727 28.142 13.061 1.00 45.47 105 ARG A C 1
ATOM 813 O O . ARG A 1 105 ? -13.619 27.428 12.550 1.00 45.47 105 ARG A O 1
#